Protein AF-A0A957PWM8-F1 (afdb_monomer)

Radius of gyration: 13.57 Å; Cα contacts (8 Å, |Δi|>4): 24; chains: 1; bounding box: 40×18×27 Å

Structure (mmCIF, N/CA/C/O backbone):
data_AF-A0A957PWM8-F1
#
_entry.id   AF-A0A957PWM8-F1
#
loop_
_atom_site.group_PDB
_atom_site.id
_atom_site.type_symbol
_atom_site.label_atom_id
_atom_site.label_alt_id
_atom_site.label_comp_id
_atom_site.label_asym_id
_atom_site.label_entity_id
_atom_site.label_seq_id
_atom_site.pdbx_PDB_ins_code
_atom_site.Cartn_x
_atom_site.Cartn_y
_atom_site.Cartn_z
_atom_site.occupancy
_atom_site.B_iso_or_equiv
_atom_site.auth_seq_id
_atom_site.auth_comp_id
_atom_site.auth_asym_id
_atom_site.auth_atom_id
_atom_site.pdbx_PDB_model_num
ATOM 1 N N . ALA 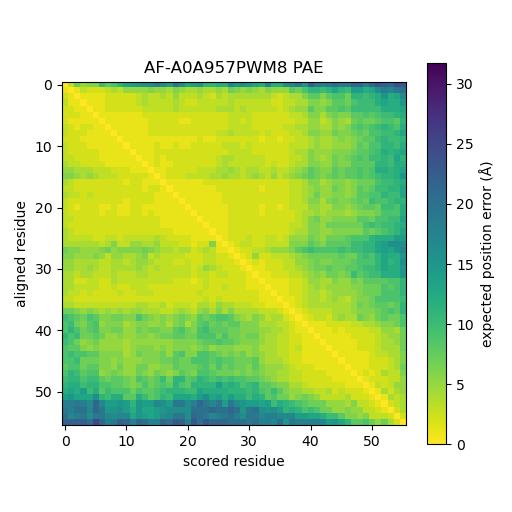A 1 1 ? 14.618 4.897 0.759 1.00 69.62 1 ALA A N 1
ATOM 2 C CA . ALA A 1 1 ? 13.466 5.316 1.586 1.00 69.62 1 ALA A CA 1
ATOM 3 C C . ALA A 1 1 ? 12.217 5.680 0.763 1.00 69.62 1 ALA A C 1
ATOM 5 O O . ALA A 1 1 ? 11.136 5.287 1.175 1.00 69.62 1 ALA A O 1
ATOM 6 N N . LEU A 1 2 ? 12.337 6.328 -0.412 1.00 86.56 2 LEU A N 1
ATOM 7 C CA . LEU A 1 2 ? 11.185 6.826 -1.197 1.00 86.56 2 LEU A CA 1
ATOM 8 C C . LEU A 1 2 ? 10.132 5.779 -1.608 1.00 86.56 2 LEU A C 1
ATOM 10 O O . LEU A 1 2 ? 8.945 6.082 -1.645 1.00 86.56 2 LEU A O 1
ATOM 14 N N . ARG A 1 3 ? 10.551 4.536 -1.885 1.00 88.25 3 ARG A N 1
ATOM 15 C CA . ARG A 1 3 ? 9.628 3.436 -2.217 1.00 88.25 3 ARG A CA 1
ATOM 16 C C . ARG A 1 3 ? 8.598 3.206 -1.106 1.00 88.25 3 ARG A C 1
ATOM 18 O O . ARG A 1 3 ? 7.416 3.094 -1.397 1.00 88.25 3 ARG A O 1
ATOM 25 N N . HIS A 1 4 ? 9.047 3.181 0.149 1.00 87.50 4 HIS A N 1
ATOM 26 C CA . HIS A 1 4 ? 8.177 2.938 1.300 1.00 87.50 4 HIS A CA 1
ATOM 27 C C . HIS A 1 4 ? 7.287 4.148 1.595 1.00 87.50 4 HIS A C 1
ATOM 29 O O . HIS A 1 4 ? 6.095 3.983 1.821 1.00 87.50 4 HIS A O 1
ATOM 35 N N . THR A 1 5 ? 7.834 5.367 1.505 1.00 89.88 5 THR A N 1
ATOM 36 C CA . THR A 1 5 ? 7.053 6.598 1.717 1.00 89.88 5 THR A CA 1
ATOM 37 C C . THR A 1 5 ? 5.989 6.825 0.641 1.00 89.88 5 THR A C 1
ATOM 39 O O . THR A 1 5 ? 5.055 7.579 0.872 1.00 89.88 5 THR A O 1
ATOM 42 N N . PHE A 1 6 ? 6.118 6.185 -0.526 1.00 92.69 6 PHE A N 1
ATOM 43 C CA . PHE A 1 6 ? 5.100 6.185 -1.578 1.00 92.69 6 PHE A CA 1
ATOM 44 C C . PHE A 1 6 ? 4.082 5.043 -1.427 1.00 92.69 6 PHE A C 1
ATOM 46 O O . PHE A 1 6 ? 2.883 5.260 -1.586 1.00 92.69 6 PHE A O 1
ATOM 53 N N . ALA A 1 7 ? 4.547 3.829 -1.123 1.00 92.81 7 ALA A N 1
ATOM 54 C CA . ALA A 1 7 ? 3.725 2.623 -1.168 1.00 92.81 7 ALA A CA 1
ATOM 55 C C . ALA A 1 7 ? 2.589 2.601 -0.134 1.00 92.81 7 ALA A C 1
ATOM 57 O O . ALA A 1 7 ? 1.467 2.235 -0.479 1.00 92.81 7 ALA A O 1
ATOM 58 N N . THR A 1 8 ? 2.856 3.020 1.107 1.00 89.94 8 THR A N 1
ATOM 59 C CA . THR A 1 8 ? 1.835 3.011 2.168 1.00 89.94 8 THR A CA 1
ATOM 60 C C . THR A 1 8 ? 0.691 3.995 1.877 1.00 89.94 8 THR A C 1
ATOM 62 O O . THR A 1 8 ? -0.458 3.558 1.850 1.00 89.94 8 THR A O 1
ATOM 65 N N . PRO A 1 9 ? 0.941 5.285 1.557 1.00 90.81 9 PRO A N 1
ATOM 66 C CA . PRO A 1 9 ? -0.140 6.197 1.175 1.00 90.81 9 PRO A CA 1
ATOM 67 C C . PRO A 1 9 ? -0.914 5.748 -0.069 1.00 90.81 9 PRO A C 1
ATOM 69 O O . PRO A 1 9 ? -2.122 5.961 -0.143 1.00 90.81 9 PRO A O 1
ATOM 72 N N . TYR A 1 10 ? -0.240 5.110 -1.034 1.00 93.50 10 TYR A N 1
ATOM 73 C CA . TYR A 1 10 ? -0.893 4.594 -2.236 1.00 93.50 10 TYR A CA 1
ATOM 74 C C . TYR A 1 10 ? -1.972 3.556 -1.908 1.00 93.50 10 TYR A C 1
ATOM 76 O O . TYR A 1 10 ? -3.087 3.681 -2.413 1.00 93.50 10 TYR A O 1
ATOM 84 N N . LEU A 1 11 ? -1.667 2.566 -1.059 1.00 91.62 11 LEU A N 1
ATOM 85 C CA . LEU A 1 11 ? -2.632 1.527 -0.673 1.00 91.62 11 LEU A CA 1
ATOM 86 C C . LEU A 1 11 ? -3.716 2.047 0.272 1.00 91.62 11 LEU A C 1
ATOM 88 O O . LEU A 1 11 ? -4.847 1.578 0.205 1.00 91.62 11 LEU A O 1
ATOM 92 N N . ASN A 1 12 ? -3.412 3.058 1.090 1.00 88.31 12 ASN A N 1
ATOM 93 C CA . ASN A 1 12 ? -4.436 3.730 1.891 1.00 88.31 12 ASN A CA 1
ATOM 94 C C . ASN A 1 12 ? -5.472 4.446 1.006 1.00 88.31 12 ASN A C 1
ATOM 96 O O . ASN A 1 12 ? -6.656 4.460 1.334 1.00 88.31 12 ASN A O 1
ATOM 100 N N . ALA A 1 13 ? -5.037 5.031 -0.116 1.00 91.00 13 ALA A N 1
ATOM 101 C CA . ALA A 1 13 ? -5.919 5.689 -1.082 1.00 91.00 13 ALA A CA 1
ATOM 102 C C . ALA A 1 13 ? -6.588 4.710 -2.065 1.00 91.00 13 ALA A C 1
ATOM 104 O O . ALA A 1 13 ? -7.682 4.987 -2.551 1.00 91.00 13 ALA A O 1
ATOM 105 N N . ASN A 1 14 ? -5.942 3.576 -2.351 1.00 91.94 14 ASN A N 1
ATOM 106 C CA . ASN A 1 14 ? -6.414 2.542 -3.271 1.00 91.94 14 ASN A CA 1
ATOM 107 C C . ASN A 1 14 ? -6.368 1.175 -2.573 1.00 91.94 14 ASN A C 1
ATOM 109 O O . ASN A 1 14 ? -5.448 0.385 -2.825 1.00 91.94 14 ASN A O 1
ATOM 113 N N . PRO A 1 15 ? -7.335 0.897 -1.679 1.00 86.31 15 PRO A N 1
ATOM 114 C CA . PRO A 1 15 ? -7.419 -0.394 -1.017 1.00 86.31 15 PRO A CA 1
ATOM 115 C C . PRO A 1 15 ? -7.441 -1.522 -2.055 1.00 86.31 15 PRO A C 1
ATOM 117 O O . PRO A 1 15 ? -8.041 -1.385 -3.119 1.00 86.31 15 PRO A O 1
ATOM 120 N N . ASP A 1 16 ? -6.757 -2.622 -1.751 1.00 86.69 16 ASP A N 1
ATOM 121 C CA . ASP A 1 16 ? -6.687 -3.840 -2.572 1.00 86.69 16 ASP A CA 1
ATOM 122 C C . ASP A 1 16 ? -5.945 -3.732 -3.925 1.00 86.69 16 ASP A C 1
ATOM 124 O O . ASP A 1 16 ? -5.757 -4.749 -4.604 1.00 86.69 16 ASP A O 1
ATOM 128 N N . ASP A 1 17 ? -5.407 -2.564 -4.307 1.00 93.50 17 ASP A N 1
ATOM 129 C CA . ASP A 1 17 ? -4.645 -2.401 -5.559 1.00 93.50 17 ASP A CA 1
ATOM 130 C C . ASP A 1 17 ? -3.146 -2.744 -5.430 1.00 93.50 17 ASP A C 1
ATOM 132 O O . ASP A 1 17 ? -2.232 -2.000 -5.809 1.00 93.50 17 ASP A O 1
ATOM 136 N N . LEU A 1 18 ? -2.866 -3.941 -4.917 1.00 92.69 18 LEU A N 1
ATOM 137 C CA . LEU A 1 18 ? -1.494 -4.432 -4.766 1.00 92.69 18 LEU A CA 1
ATOM 138 C C . LEU A 1 18 ? -0.802 -4.653 -6.124 1.00 92.69 18 LEU A C 1
ATOM 140 O O . LEU A 1 18 ? 0.419 -4.516 -6.255 1.00 92.69 18 LEU A O 1
ATOM 144 N N . ARG A 1 19 ? -1.588 -4.982 -7.158 1.00 94.31 19 ARG A N 1
ATOM 145 C CA . ARG A 1 19 ? -1.093 -5.174 -8.529 1.00 94.31 19 ARG A CA 1
ATOM 146 C C . ARG A 1 19 ? -0.668 -3.853 -9.164 1.00 94.31 19 ARG A C 1
ATOM 148 O O . ARG A 1 19 ? 0.392 -3.820 -9.794 1.00 94.31 19 ARG A O 1
ATOM 155 N N . GLY A 1 20 ? -1.450 -2.785 -9.002 1.00 94.38 20 GLY A N 1
ATOM 156 C CA . GLY A 1 20 ? -1.085 -1.449 -9.467 1.00 94.38 20 GLY A CA 1
ATOM 157 C C . GLY A 1 20 ? 0.168 -0.939 -8.768 1.00 94.38 20 GLY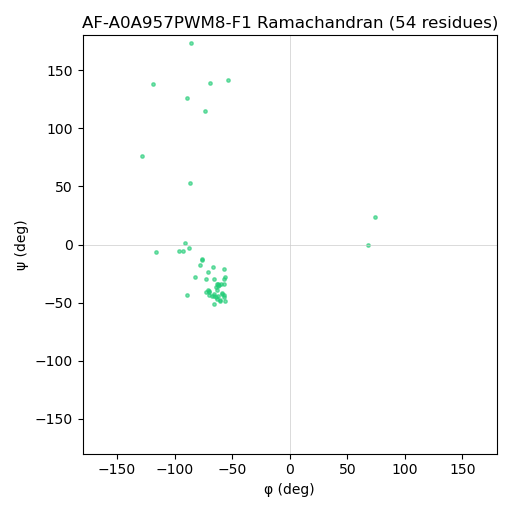 A C 1
ATOM 158 O O . GLY A 1 20 ? 1.107 -0.516 -9.447 1.00 94.38 20 GLY A O 1
ATOM 159 N N . LEU A 1 21 ? 0.260 -1.121 -7.444 1.00 94.69 21 LEU A N 1
ATOM 160 C CA . LEU A 1 21 ? 1.466 -0.786 -6.685 1.00 94.69 21 LEU A CA 1
ATOM 161 C C . LEU A 1 21 ? 2.713 -1.507 -7.224 1.00 94.69 21 LEU A C 1
ATOM 163 O O . LEU A 1 21 ? 3.739 -0.872 -7.472 1.00 94.69 21 LEU A O 1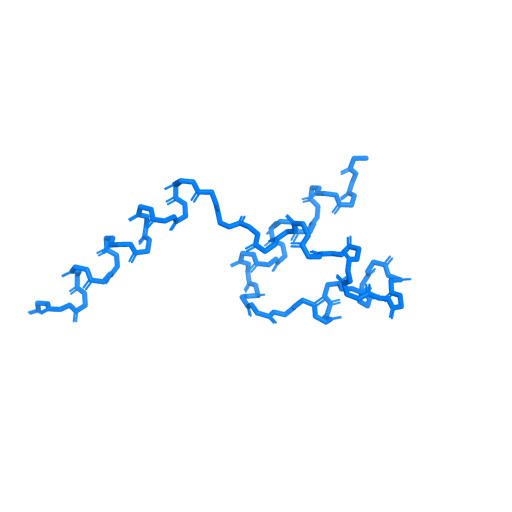
ATOM 167 N N . ALA A 1 22 ? 2.636 -2.824 -7.442 1.00 94.19 22 ALA A N 1
ATOM 168 C CA . ALA A 1 22 ? 3.756 -3.592 -7.986 1.00 94.19 22 ALA A CA 1
ATOM 169 C C . ALA A 1 22 ? 4.199 -3.059 -9.356 1.00 94.19 22 ALA A C 1
ATOM 171 O O . ALA A 1 22 ? 5.395 -2.897 -9.600 1.00 94.19 22 ALA A O 1
ATOM 172 N N . ARG A 1 23 ? 3.242 -2.717 -10.225 1.00 94.19 23 ARG A N 1
ATOM 173 C CA . ARG A 1 23 ? 3.514 -2.187 -11.566 1.00 94.19 23 ARG A CA 1
ATOM 174 C C . ARG A 1 23 ? 4.186 -0.814 -11.520 1.00 94.19 23 ARG A C 1
ATOM 176 O O . ARG A 1 23 ? 5.169 -0.610 -12.226 1.00 94.19 23 ARG A O 1
ATOM 183 N N . LEU A 1 24 ? 3.706 0.085 -10.658 1.00 93.88 24 LEU A N 1
ATOM 184 C CA . LEU A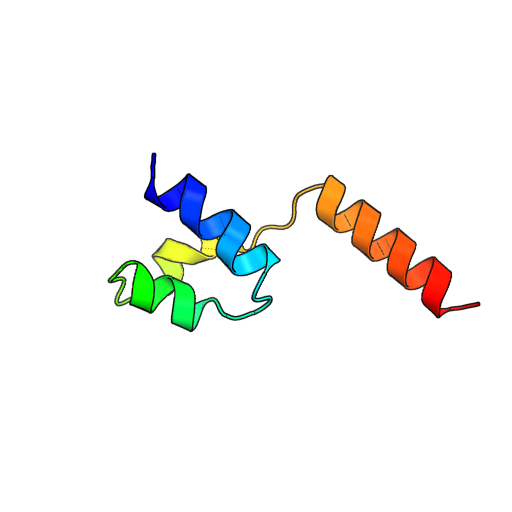 1 24 ? 4.281 1.421 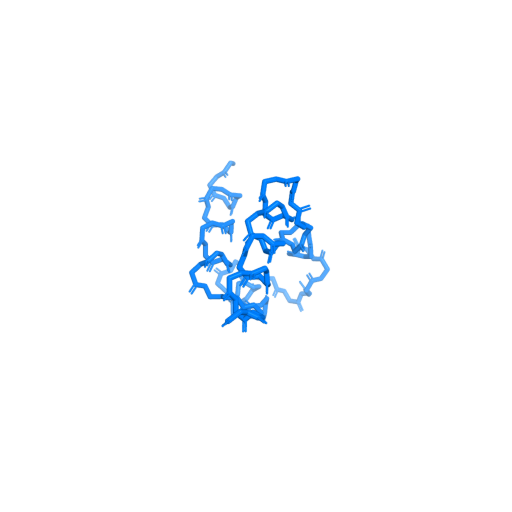-10.441 1.00 93.88 24 LEU A CA 1
ATOM 185 C C . LEU A 1 24 ? 5.718 1.364 -9.915 1.00 93.88 24 LEU A C 1
ATOM 187 O O . LEU A 1 24 ? 6.549 2.196 -10.268 1.00 93.88 24 LEU A O 1
ATOM 191 N N . LEU A 1 25 ? 6.021 0.359 -9.097 1.00 91.94 25 LEU A N 1
ATOM 192 C CA . LEU A 1 25 ? 7.355 0.143 -8.543 1.00 91.94 25 LEU A CA 1
ATOM 193 C C . LEU A 1 25 ? 8.275 -0.698 -9.448 1.00 91.94 25 LEU A C 1
ATOM 195 O O . LEU A 1 25 ? 9.444 -0.891 -9.104 1.00 91.94 25 LEU A O 1
ATOM 199 N N . GLY A 1 26 ? 7.769 -1.192 -10.584 1.00 91.38 26 GLY A N 1
ATOM 200 C CA . GLY A 1 26 ? 8.519 -2.025 -11.528 1.00 91.38 26 GLY A CA 1
ATOM 201 C C . GLY A 1 26 ? 8.762 -3.461 -11.047 1.00 91.38 26 GLY A C 1
ATOM 202 O O . GLY A 1 26 ? 9.717 -4.105 -11.478 1.00 91.38 26 GLY A O 1
ATOM 203 N N . HIS A 1 27 ? 7.934 -3.973 -10.138 1.00 91.56 27 HIS A N 1
ATOM 204 C CA . HIS A 1 27 ? 8.047 -5.325 -9.603 1.00 91.56 27 HIS A CA 1
ATOM 205 C C . HIS A 1 27 ? 7.261 -6.335 -10.448 1.00 91.56 27 HIS A C 1
ATOM 207 O O . HIS A 1 27 ? 6.057 -6.203 -10.648 1.00 91.56 27 HIS A O 1
ATOM 213 N N . ALA A 1 28 ? 7.943 -7.392 -10.896 1.00 86.00 28 ALA A N 1
ATOM 214 C CA . ALA A 1 28 ? 7.318 -8.519 -11.594 1.00 86.00 28 ALA A CA 1
ATOM 215 C C . ALA A 1 28 ? 6.590 -9.494 -10.646 1.00 86.00 28 ALA A C 1
ATOM 217 O O . ALA A 1 28 ? 5.765 -10.287 -11.088 1.00 86.00 28 ALA A O 1
ATOM 218 N N . SER A 1 29 ? 6.897 -9.445 -9.345 1.00 89.75 29 SER A N 1
ATOM 219 C CA . SER A 1 29 ? 6.308 -10.300 -8.313 1.00 89.75 29 SER A CA 1
ATOM 220 C C . SER A 1 29 ? 5.574 -9.458 -7.277 1.00 89.75 29 SER A C 1
ATOM 222 O O . SER A 1 29 ? 6.088 -8.436 -6.833 1.00 89.75 29 SER A O 1
ATOM 224 N N . LEU A 1 30 ? 4.398 -9.920 -6.845 1.00 88.94 30 LEU A N 1
ATOM 225 C CA . LEU A 1 30 ? 3.647 -9.280 -5.761 1.00 88.94 30 LEU A CA 1
ATOM 226 C C . LEU A 1 30 ? 4.305 -9.487 -4.396 1.00 88.94 30 LEU A C 1
ATOM 228 O O . LEU A 1 30 ? 4.126 -8.667 -3.502 1.00 88.94 30 LEU A O 1
ATOM 232 N N . ASN A 1 31 ? 5.119 -10.536 -4.241 1.00 89.56 31 ASN A N 1
ATOM 233 C CA . ASN A 1 31 ? 5.761 -10.858 -2.966 1.00 89.56 31 ASN A CA 1
ATOM 234 C C . ASN A 1 31 ? 6.619 -9.697 -2.435 1.00 89.56 31 ASN A C 1
ATOM 236 O O . ASN A 1 31 ? 6.746 -9.512 -1.232 1.00 89.56 31 ASN A O 1
ATOM 240 N N . THR A 1 32 ? 7.173 -8.870 -3.326 1.00 88.19 32 THR A N 1
ATOM 241 C CA . THR A 1 32 ? 8.013 -7.725 -2.945 1.00 88.19 32 THR A CA 1
ATOM 242 C C . THR A 1 32 ? 7.220 -6.527 -2.421 1.00 88.19 32 THR A C 1
ATOM 244 O O .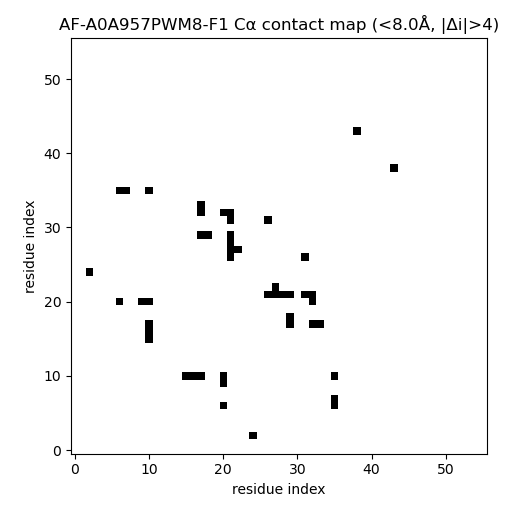 THR A 1 32 ? 7.822 -5.605 -1.877 1.00 88.19 32 THR A O 1
ATOM 247 N N . VAL A 1 33 ? 5.895 -6.510 -2.602 1.00 91.69 33 VAL A N 1
ATOM 248 C CA . VAL A 1 33 ? 5.001 -5.440 -2.127 1.00 91.69 33 VAL A CA 1
ATOM 249 C C . VAL A 1 33 ? 3.996 -5.918 -1.073 1.00 91.69 33 VAL A C 1
ATOM 251 O O . VAL A 1 33 ? 3.338 -5.087 -0.461 1.00 91.69 33 VAL A O 1
ATOM 254 N N . MET A 1 34 ? 3.924 -7.225 -0.792 1.00 90.56 34 MET A N 1
ATOM 255 C CA . MET A 1 34 ? 3.071 -7.793 0.268 1.00 90.56 34 MET A CA 1
ATOM 256 C C . MET A 1 34 ? 3.338 -7.182 1.651 1.00 90.56 34 MET A C 1
ATOM 258 O O . MET A 1 34 ? 2.428 -7.081 2.459 1.00 90.56 34 MET A O 1
ATOM 262 N N . VAL A 1 35 ? 4.558 -6.707 1.915 1.00 90.50 35 VAL A N 1
ATOM 263 C CA . VAL A 1 35 ? 4.906 -6.037 3.183 1.00 90.50 35 VAL A CA 1
ATOM 264 C C . VAL A 1 35 ? 4.026 -4.814 3.488 1.00 90.50 35 VAL A C 1
ATOM 266 O O . VAL A 1 35 ? 3.918 -4.404 4.635 1.00 90.50 35 VAL A O 1
ATOM 269 N N . TYR A 1 36 ? 3.376 -4.226 2.479 1.00 89.50 36 TYR A N 1
ATOM 270 C CA . TYR A 1 36 ? 2.500 -3.068 2.663 1.00 89.50 36 TYR A CA 1
ATOM 271 C C . TYR A 1 36 ? 1.032 -3.435 2.920 1.00 89.50 36 TYR A C 1
ATOM 273 O O . TYR A 1 36 ? 0.209 -2.534 3.040 1.00 89.50 36 TYR A O 1
ATOM 281 N N . THR A 1 37 ? 0.684 -4.726 2.979 1.00 87.00 37 THR A N 1
ATOM 282 C CA . THR A 1 37 ? -0.692 -5.174 3.261 1.00 87.00 37 THR A CA 1
ATOM 283 C C . THR A 1 37 ? -0.932 -5.508 4.728 1.00 87.00 37 THR A C 1
A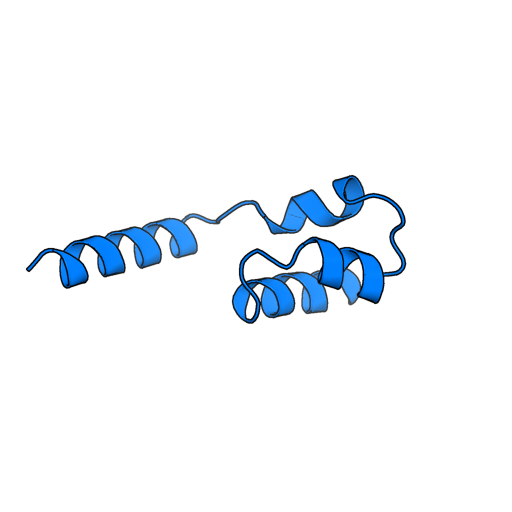TOM 285 O O . THR A 1 37 ? -2.055 -5.844 5.090 1.00 87.00 37 THR A O 1
ATOM 288 N N .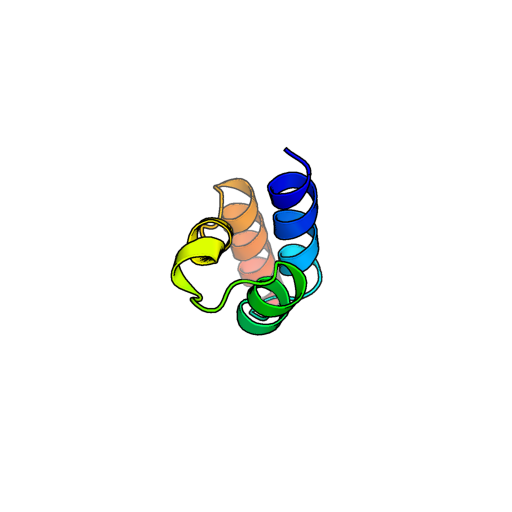 GLU A 1 38 ? 0.105 -5.481 5.564 1.00 85.81 38 GLU A N 1
ATOM 289 C CA . GLU A 1 38 ? -0.032 -5.745 6.995 1.00 85.81 38 GLU A CA 1
ATOM 290 C C . GLU A 1 38 ? -0.701 -4.544 7.680 1.00 85.81 38 GLU A C 1
ATOM 292 O O . GLU A 1 38 ? -0.116 -3.458 7.700 1.00 85.81 38 GLU A O 1
ATOM 297 N N . PRO A 1 39 ? -1.922 -4.706 8.227 1.00 81.38 39 PRO A N 1
ATOM 298 C CA . PRO A 1 39 ? -2.568 -3.637 8.970 1.00 81.38 39 PRO A CA 1
ATOM 299 C C . PRO A 1 39 ? -1.823 -3.408 10.285 1.00 81.38 39 PRO A C 1
ATOM 301 O O . PRO A 1 39 ? -1.445 -4.360 10.977 1.00 81.38 39 PRO A O 1
ATOM 304 N N . ASN A 1 40 ? -1.647 -2.145 10.655 1.00 82.25 40 ASN A N 1
ATOM 305 C CA . ASN A 1 40 ? -1.150 -1.797 11.981 1.00 82.25 40 ASN A CA 1
ATOM 306 C C . ASN A 1 40 ? -2.312 -1.733 13.001 1.00 82.25 40 ASN A C 1
ATOM 308 O O . ASN A 1 40 ? -3.489 -1.858 12.658 1.00 82.25 40 ASN A O 1
ATOM 312 N N . LEU A 1 41 ? -1.985 -1.554 14.284 1.00 86.00 41 LEU A N 1
ATOM 313 C CA . LEU A 1 41 ? -2.983 -1.510 15.360 1.00 86.00 41 LEU A CA 1
ATOM 314 C C . LEU A 1 41 ? -3.994 -0.356 15.208 1.00 86.00 41 LEU A C 1
ATOM 316 O O . LEU A 1 41 ? -5.166 -0.512 15.555 1.00 86.00 41 LEU A O 1
ATOM 320 N N . GLU A 1 42 ? -3.559 0.787 14.686 1.00 84.12 42 GLU A N 1
ATOM 321 C CA . GLU A 1 42 ? -4.419 1.944 14.425 1.00 84.12 42 GLU A CA 1
ATOM 322 C C . GLU A 1 42 ? -5.422 1.632 13.306 1.00 84.12 42 GLU A C 1
ATOM 324 O O . GLU A 1 42 ? -6.620 1.859 13.483 1.00 84.12 42 GLU A O 1
ATOM 329 N N . ASP A 1 43 ? -4.970 0.993 12.222 1.00 82.12 43 ASP A N 1
ATOM 330 C CA . ASP A 1 43 ? -5.837 0.546 11.124 1.00 82.12 43 ASP A CA 1
ATOM 331 C C . ASP A 1 43 ? -6.918 -0.421 11.630 1.00 82.12 43 ASP A C 1
ATOM 333 O O . ASP A 1 43 ? -8.085 -0.325 11.244 1.00 82.12 43 ASP A O 1
ATOM 337 N N . LEU A 1 44 ? -6.548 -1.361 12.509 1.00 85.75 44 LEU A N 1
ATOM 338 C CA . LEU A 1 44 ? -7.495 -2.304 13.110 1.00 85.75 44 LEU A CA 1
ATOM 339 C C . LEU A 1 44 ? -8.529 -1.580 13.977 1.00 85.75 44 LEU A C 1
ATOM 341 O O . LEU A 1 44 ? -9.724 -1.841 13.843 1.00 85.75 44 LEU A O 1
ATOM 345 N N . THR A 1 45 ? -8.080 -0.641 14.810 1.00 88.81 45 THR A N 1
ATOM 346 C CA . THR A 1 45 ? -8.950 0.146 15.694 1.00 88.81 45 THR A CA 1
ATOM 347 C C . THR A 1 45 ? -9.966 0.959 14.887 1.00 88.81 45 THR A C 1
ATOM 349 O O . THR A 1 45 ? -11.167 0.868 15.134 1.00 88.81 45 THR A O 1
ATOM 352 N N . GLN A 1 46 ? -9.517 1.670 13.848 1.00 85.88 46 GLN A N 1
ATOM 353 C CA . GLN A 1 46 ? -10.400 2.449 12.969 1.00 85.88 46 GLN A CA 1
ATOM 354 C C . GLN A 1 46 ? -11.399 1.579 12.197 1.00 85.88 46 GLN A C 1
ATOM 356 O O . GLN A 1 46 ? -12.511 2.015 11.886 1.00 85.88 46 GLN A O 1
ATOM 361 N 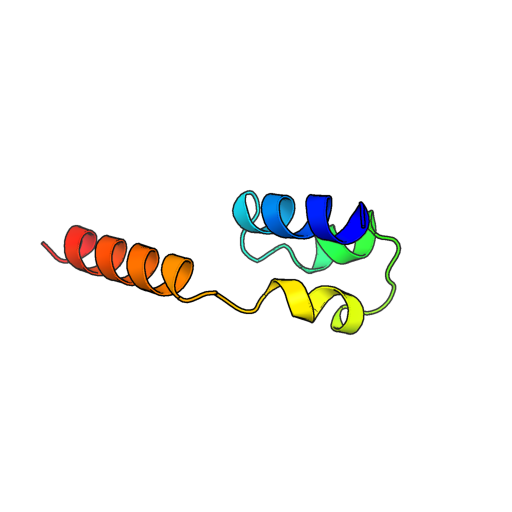N . ARG A 1 47 ? -11.008 0.356 11.820 1.00 85.31 47 ARG A N 1
ATOM 362 C CA . ARG A 1 47 ? -11.915 -0.589 11.153 1.00 85.31 47 ARG A CA 1
ATOM 363 C C . ARG A 1 47 ? -12.986 -1.096 12.112 1.00 85.31 47 ARG A C 1
ATOM 365 O O . ARG A 1 47 ? -14.133 -1.201 11.692 1.00 85.31 47 ARG A O 1
ATOM 372 N N . MET A 1 48 ? -12.632 -1.375 13.367 1.00 87.75 48 MET A N 1
ATOM 373 C CA . MET A 1 48 ? -13.597 -1.766 14.401 1.00 87.75 48 MET A CA 1
ATOM 374 C C . MET A 1 48 ? -14.606 -0.649 14.680 1.00 87.75 48 MET A C 1
ATOM 376 O O . MET A 1 48 ? -15.804 -0.906 14.621 1.00 87.75 48 MET A O 1
ATOM 380 N N . GLU A 1 49 ? -14.144 0.592 14.852 1.00 89.06 49 GLU A N 1
ATOM 381 C CA . GLU A 1 49 ? -15.019 1.759 15.051 1.00 89.06 49 GLU A CA 1
ATOM 382 C C . GLU A 1 49 ? -16.020 1.927 13.892 1.00 89.06 49 GLU A C 1
ATOM 384 O O . GLU A 1 49 ? -17.216 2.125 14.104 1.00 89.06 49 GLU A O 1
ATOM 389 N N . ARG A 1 50 ? -15.567 1.763 12.640 1.00 84.38 50 ARG A N 1
ATOM 390 C CA . ARG A 1 50 ? -16.465 1.807 11.472 1.00 84.38 50 ARG A CA 1
ATOM 391 C C . ARG A 1 50 ? -17.522 0.702 11.477 1.00 84.38 50 ARG A C 1
ATOM 393 O O . ARG A 1 50 ? -18.634 0.946 11.013 1.00 84.38 50 ARG A O 1
ATOM 400 N N . VAL A 1 51 ? -17.189 -0.495 11.960 1.00 87.19 51 VAL A N 1
ATOM 401 C CA . VAL A 1 51 ? -18.147 -1.609 12.070 1.00 87.19 51 VAL A CA 1
ATOM 402 C C . VAL A 1 51 ? -19.185 -1.326 13.155 1.00 87.19 51 VAL A C 1
ATOM 404 O O . VAL A 1 51 ? -20.366 -1.575 12.928 1.00 87.19 51 VAL A O 1
ATOM 407 N N . GLU A 1 52 ? -18.773 -0.763 14.292 1.00 83.00 52 GLU A N 1
ATOM 408 C CA . GLU A 1 52 ? -19.683 -0.376 15.380 1.00 83.00 52 GLU A CA 1
ATOM 409 C C . GLU A 1 52 ? -20.676 0.712 14.947 1.00 83.00 52 GLU A C 1
ATOM 411 O O . GLU A 1 52 ? -21.857 0.631 15.278 1.00 83.00 52 GLU A O 1
ATOM 416 N N . ILE A 1 53 ? -20.231 1.689 14.149 1.00 78.75 53 ILE A N 1
ATOM 417 C CA . ILE A 1 53 ? -21.099 2.756 13.623 1.00 78.75 53 ILE A CA 1
ATOM 418 C C . ILE A 1 53 ? -22.080 2.228 12.565 1.00 78.75 53 ILE A C 1
ATOM 420 O O . ILE A 1 53 ? -23.228 2.653 12.540 1.00 78.75 53 ILE A O 1
ATOM 424 N N . ALA A 1 54 ? -21.652 1.317 11.685 1.00 74.44 54 ALA A N 1
ATOM 425 C CA . ALA A 1 54 ? -22.502 0.782 10.614 1.00 74.44 54 ALA A CA 1
ATOM 426 C C . ALA A 1 54 ? -23.541 -0.255 11.093 1.00 74.44 54 ALA A C 1
ATOM 428 O O . ALA A 1 54 ? -24.418 -0.638 10.317 1.00 74.44 54 ALA A O 1
ATOM 429 N N . GLY A 1 55 ? -23.411 -0.747 12.329 1.00 70.69 55 GLY A N 1
ATOM 430 C CA . GLY A 1 55 ? -24.311 -1.731 12.938 1.00 70.69 55 GLY A CA 1
ATOM 431 C C . GLY A 1 55 ? -25.465 -1.150 13.768 1.00 70.69 55 GLY A C 1
ATOM 432 O O . GLY A 1 55 ? -26.303 -1.932 14.218 1.00 70.69 55 GLY A O 1
ATOM 433 N N . ASN A 1 56 ? -25.512 0.172 13.968 1.00 52.91 56 ASN A N 1
ATOM 434 C CA . ASN A 1 56 ? -26.582 0.911 14.662 1.00 52.91 56 ASN A CA 1
ATOM 435 C C . ASN A 1 56 ? -27.432 1.729 13.681 1.00 52.91 56 ASN A C 1
ATOM 437 O O . ASN A 1 56 ? -28.578 2.064 14.060 1.00 52.91 56 ASN A O 1
#

Mean predicted aligned error: 5.41 Å

Nearest PDB structures (foldseek):
  5hxy-assembly2_B  TM=7.082E-01  e=1.189E-01  Thermoplasma acidophilum DSM 1728
  5hxy-assembly3_C  TM=6.539E-01  e=1.363E-01  Thermoplasma acidophilum DSM 1728
  6emy-assembly1_A  TM=5.542E-01  e=1.387E+00  Enterococcus faecalis

Sequence (56 aa):
ALRHTFATPYLNANPDDLRGLARLLGHASLNTVMVYTEPNLEDLTQRMERVEIAGN

Foldseek 3Di:
DVLVVPLLVVCVVVPPVLVVSCVVVVHPDSVVNVVNVDDDPVNVVVVVVVVVVVVD

pLDDT: mean 87.35, std 7.08, range [52.91, 94.69]

Solvent-accessible surface area (backbone atoms only — not comparable to full-atom values): 3529 Å² total; per-residue (Å²): 112,68,68,61,74,46,49,51,61,48,42,74,77,35,72,90,45,59,67,59,52,20,56,78,71,70,43,96,49,60,78,84,53,51,80,70,69,68,77,51,75,66,57,52,51,56,51,51,54,52,50,60,63,75,74,112

Secondary structure (DSSP, 8-state):
-HHHHHHHHHHHHSTT-HHHHHHHTT-S-GGGTGGGG---HHHHHHHHHHHHHHT-